Protein AF-A0A2D7A2K4-F1 (afdb_monomer_lite)

Radius of gyration: 15.81 Å; chains: 1; bounding box: 40×22×44 Å

Foldseek 3Di:
DDDDDDDDPPPDPPLDDPHDGFDPDPVRNVVSCCCCPPVPVVVVVVPDDCPPHKDKDWDPWQDDPDPVDDGQDIDMDIDPDDPVLVVPDDGPVCVVVSVVVVVVVVD

Structure (mmCIF, N/CA/C/O backbone):
data_AF-A0A2D7A2K4-F1
#
_entry.id   AF-A0A2D7A2K4-F1
#
loop_
_atom_site.group_PDB
_atom_site.id
_atom_site.type_symbol
_atom_site.label_atom_id
_atom_site.label_alt_id
_atom_site.label_comp_id
_atom_site.label_asym_id
_atom_site.label_entity_id
_atom_site.label_seq_id
_atom_site.pdbx_PDB_ins_code
_atom_site.Cartn_x
_atom_site.Cartn_y
_atom_site.Cartn_z
_atom_site.occupancy
_atom_site.B_iso_or_equiv
_atom_site.auth_seq_id
_atom_site.auth_comp_id
_atom_site.auth_asym_id
_atom_site.auth_atom_id
_atom_site.pdbx_PDB_model_num
ATOM 1 N N . GLN A 1 1 ? -13.346 -12.360 16.938 1.00 61.47 1 GLN A N 1
ATOM 2 C CA . GLN A 1 1 ? -12.870 -11.271 16.064 1.00 61.47 1 GLN A CA 1
ATOM 3 C C . GLN A 1 1 ? -11.855 -11.884 15.129 1.00 61.47 1 GLN A C 1
ATOM 5 O O . GLN A 1 1 ? -10.886 -12.453 15.618 1.00 61.47 1 GLN A O 1
ATOM 10 N N . ASP A 1 2 ? -12.104 -11.824 13.827 1.00 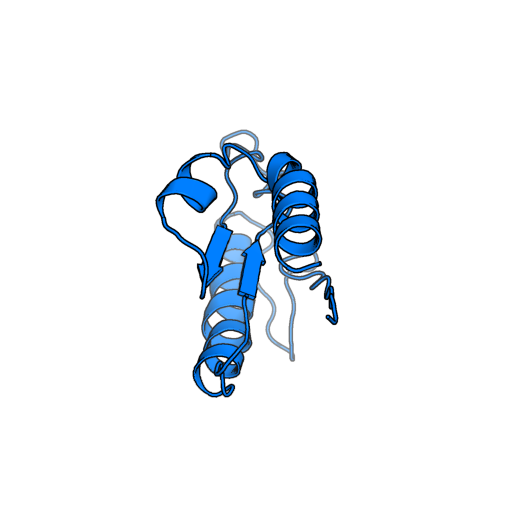83.44 2 ASP A N 1
ATOM 11 C CA . ASP A 1 2 ? -11.265 -12.524 12.858 1.00 83.44 2 ASP A CA 1
ATOM 12 C C . ASP A 1 2 ? -10.199 -11.573 12.310 1.00 83.44 2 ASP A C 1
ATOM 14 O O . ASP A 1 2 ? -10.492 -10.439 11.930 1.00 83.44 2 ASP A O 1
ATOM 18 N N . PHE A 1 3 ? -8.948 -12.031 12.297 1.00 90.25 3 PHE A N 1
ATOM 19 C CA . PHE A 1 3 ? -7.841 -11.361 11.623 1.00 90.25 3 PHE A CA 1
ATOM 20 C C . PHE A 1 3 ? -7.472 -12.176 10.389 1.00 90.25 3 PHE A C 1
ATOM 22 O O . PHE A 1 3 ? -7.132 -13.354 10.499 1.00 90.25 3 PHE A O 1
ATOM 29 N N . ILE A 1 4 ? -7.533 -11.545 9.219 1.00 91.50 4 ILE A N 1
ATOM 30 C CA . ILE A 1 4 ? -7.221 -12.180 7.941 1.00 91.50 4 ILE A CA 1
ATOM 31 C C . ILE A 1 4 ? -6.060 -11.423 7.301 1.00 91.50 4 ILE A C 1
ATOM 33 O O . ILE A 1 4 ? -6.082 -10.195 7.214 1.00 91.50 4 ILE A O 1
ATOM 37 N N . TYR A 1 5 ? -5.057 -12.166 6.836 1.00 92.62 5 TYR A N 1
ATOM 38 C CA . TYR A 1 5 ? -3.884 -11.627 6.162 1.00 92.62 5 TYR A CA 1
ATOM 39 C C . TYR A 1 5 ? -3.728 -12.256 4.779 1.00 92.62 5 TYR A C 1
ATOM 41 O O . TYR A 1 5 ? -3.707 -13.478 4.645 1.00 92.62 5 TYR A O 1
ATOM 49 N N . TYR A 1 6 ? -3.568 -11.405 3.769 1.00 90.94 6 TYR A N 1
ATOM 50 C CA . TYR A 1 6 ? -3.213 -11.800 2.412 1.00 90.94 6 TYR A CA 1
ATOM 51 C C . TYR A 1 6 ? -1.900 -11.123 2.026 1.00 90.94 6 TYR A C 1
ATOM 53 O O . TYR A 1 6 ? -1.749 -9.914 2.202 1.00 90.94 6 TYR A O 1
ATOM 61 N N . HIS A 1 7 ? -0.968 -11.898 1.474 1.00 90.81 7 HIS A N 1
ATOM 62 C CA . HIS A 1 7 ? 0.263 -11.380 0.891 1.00 90.81 7 HIS A CA 1
ATOM 63 C C . HIS A 1 7 ? 0.167 -11.461 -0.631 1.00 90.81 7 HIS A C 1
ATOM 65 O O . HIS A 1 7 ? 0.208 -12.548 -1.208 1.00 90.81 7 HIS A O 1
ATOM 71 N N . PHE A 1 8 ? 0.032 -10.309 -1.282 1.00 87.38 8 PHE A N 1
ATOM 72 C CA . PHE A 1 8 ? 0.111 -10.230 -2.733 1.00 87.38 8 PHE A CA 1
ATOM 73 C C . PHE A 1 8 ? 1.577 -10.113 -3.122 1.00 87.38 8 PHE A C 1
ATOM 75 O O . PHE A 1 8 ? 2.219 -9.115 -2.815 1.00 87.38 8 PHE A O 1
ATOM 82 N N . PHE A 1 9 ? 2.097 -11.105 -3.841 1.00 86.88 9 PHE A N 1
ATOM 83 C CA . PHE A 1 9 ? 3.481 -11.112 -4.325 1.00 86.88 9 PHE A CA 1
ATOM 84 C C . PHE A 1 9 ? 3.726 -10.097 -5.463 1.00 86.88 9 PHE A C 1
ATOM 86 O O . PHE A 1 9 ? 4.639 -10.244 -6.263 1.00 86.88 9 PHE A O 1
ATOM 93 N N . MET A 1 10 ? 2.869 -9.087 -5.610 1.00 87.12 10 MET A N 1
ATOM 94 C CA . MET A 1 10 ? 2.861 -8.158 -6.731 1.00 87.12 10 MET A CA 1
ATOM 95 C C . MET A 1 10 ? 2.844 -6.716 -6.212 1.00 87.12 10 MET A C 1
ATOM 97 O O . MET A 1 10 ? 2.083 -6.422 -5.290 1.00 87.12 10 MET A O 1
ATOM 101 N N . PRO A 1 11 ? 3.612 -5.801 -6.826 1.00 87.19 11 PRO A N 1
ATOM 102 C CA . PRO A 1 11 ? 4.502 -6.033 -7.966 1.00 87.19 11 PRO A CA 1
ATOM 103 C C . PRO A 1 11 ? 5.827 -6.715 -7.569 1.00 87.19 11 PRO A C 1
ATOM 105 O O . PRO A 1 11 ? 6.559 -6.228 -6.712 1.00 87.19 11 PRO A O 1
ATOM 108 N N . HIS A 1 12 ? 6.186 -7.797 -8.263 1.00 87.75 12 HIS A N 1
ATOM 109 C CA . HIS A 1 12 ? 7.495 -8.450 -8.177 1.00 87.75 12 HIS A CA 1
ATOM 110 C C . HIS A 1 12 ? 7.982 -8.841 -9.578 1.00 87.75 12 HIS A C 1
ATOM 112 O O . HIS A 1 12 ? 7.191 -8.947 -10.513 1.00 87.75 12 HIS A O 1
ATOM 118 N N . HIS A 1 13 ? 9.292 -9.028 -9.732 1.00 85.88 13 HIS A N 1
ATOM 119 C CA . HIS A 1 13 ? 9.888 -9.543 -10.965 1.00 85.88 13 HIS A CA 1
ATOM 120 C C . HIS A 1 13 ? 9.447 -11.003 -11.240 1.00 85.88 13 HIS A C 1
ATOM 122 O O . HIS A 1 13 ? 9.375 -11.787 -10.290 1.00 85.88 13 HIS A O 1
ATOM 128 N N . PRO A 1 14 ? 9.250 -11.431 -12.499 1.00 88.38 14 PRO A N 1
ATOM 129 C CA . PRO A 1 14 ? 9.300 -10.648 -13.736 1.00 88.38 14 PRO A CA 1
ATOM 130 C C . PRO A 1 14 ? 8.011 -9.834 -13.859 1.00 88.38 14 PRO A C 1
ATOM 132 O O . PRO A 1 14 ? 6.950 -10.376 -13.586 1.00 88.38 14 PRO A O 1
ATOM 135 N N . TYR A 1 15 ? 8.089 -8.536 -14.180 1.00 91.81 15 TYR A N 1
ATOM 136 C CA . TYR A 1 15 ? 6.931 -7.627 -14.211 1.00 91.81 15 TYR A CA 1
ATOM 137 C C . TYR A 1 15 ? 5.912 -8.027 -15.279 1.00 91.81 15 TYR A C 1
ATOM 139 O O . TYR A 1 15 ? 5.868 -7.451 -16.361 1.00 91.81 15 TYR A O 1
ATOM 147 N N . GLU A 1 16 ? 5.125 -9.050 -14.967 1.00 92.31 16 GLU A N 1
ATOM 148 C CA . GLU A 1 16 ? 4.235 -9.749 -15.874 1.00 92.31 16 GLU A CA 1
ATOM 149 C C . GLU A 1 16 ? 2.974 -10.179 -15.135 1.00 92.31 16 GLU A C 1
ATOM 151 O O . GLU A 1 16 ? 3.031 -10.801 -14.072 1.00 92.31 16 GLU A O 1
ATOM 156 N N . PHE A 1 17 ? 1.815 -9.874 -15.711 1.00 90.31 17 PHE A N 1
ATOM 157 C CA . PHE A 1 17 ? 0.538 -10.326 -15.176 1.00 90.31 17 PHE A CA 1
ATOM 158 C C . PHE A 1 17 ? -0.529 -10.415 -16.256 1.00 90.31 17 PHE A C 1
ATOM 160 O O . PHE A 1 17 ? -0.689 -9.500 -17.063 1.00 90.31 17 PHE A O 1
ATOM 167 N N . MET A 1 18 ? -1.287 -11.516 -16.249 1.00 89.06 18 MET A N 1
ATOM 168 C CA . MET A 1 18 ? -2.403 -11.757 -17.176 1.00 89.06 18 MET A CA 1
ATOM 169 C C . MET A 1 18 ? -2.042 -11.511 -18.655 1.00 89.06 18 MET A C 1
ATOM 171 O O . MET A 1 18 ? -2.832 -10.951 -19.409 1.00 89.06 18 MET A O 1
ATOM 175 N N . GLY A 1 19 ? -0.836 -11.911 -19.071 1.00 90.00 19 GLY A N 1
ATOM 176 C CA . GLY A 1 19 ? -0.356 -11.748 -20.449 1.00 90.00 19 GLY A CA 1
ATOM 177 C C . GLY A 1 19 ? 0.183 -10.354 -20.799 1.00 90.00 19 GLY A C 1
ATOM 178 O O . GLY A 1 19 ? 0.606 -10.151 -21.933 1.00 90.00 19 GLY A O 1
ATOM 179 N N . ASN A 1 20 ? 0.205 -9.410 -19.854 1.00 90.94 20 ASN A N 1
ATOM 180 C CA . ASN A 1 20 ? 0.881 -8.121 -20.011 1.00 90.94 20 ASN A CA 1
ATOM 181 C C . ASN A 1 20 ? 2.283 -8.197 -19.405 1.00 90.94 20 ASN A C 1
ATOM 183 O O . ASN A 1 20 ? 2.403 -8.547 -18.232 1.00 90.94 20 ASN A O 1
ATOM 187 N N . SER A 1 21 ? 3.307 -7.809 -20.167 1.00 95.00 21 SER A N 1
ATOM 188 C CA . SER A 1 21 ? 4.692 -7.686 -19.694 1.00 95.00 21 SER A CA 1
ATOM 189 C C . SER A 1 21 ? 5.135 -6.223 -19.693 1.00 95.00 21 SER A C 1
ATOM 191 O O . SER A 1 21 ? 4.785 -5.445 -20.583 1.00 95.00 21 SER A O 1
ATOM 193 N N . PHE A 1 22 ? 5.933 -5.850 -18.697 1.00 95.06 22 PHE A N 1
ATOM 194 C CA . PHE A 1 22 ? 6.447 -4.497 -18.494 1.00 95.06 22 PHE A CA 1
ATOM 195 C C . PHE A 1 22 ? 7.983 -4.498 -18.503 1.00 95.06 22 PHE A C 1
ATOM 197 O O . PHE A 1 22 ? 8.621 -5.515 -18.235 1.00 95.06 22 PHE A O 1
ATOM 204 N N . SER A 1 23 ? 8.597 -3.351 -18.812 1.00 93.69 23 SER A N 1
ATOM 205 C CA . SER A 1 23 ? 10.060 -3.219 -18.865 1.00 93.69 23 SER A CA 1
ATOM 206 C C . SER A 1 23 ? 10.710 -3.465 -17.501 1.00 93.69 23 SER A C 1
ATOM 208 O O . SER A 1 23 ? 10.206 -3.025 -16.472 1.00 93.69 23 SER A O 1
ATOM 210 N N . PHE A 1 24 ? 11.875 -4.114 -17.474 1.00 90.25 24 PHE A N 1
ATOM 211 C CA . PHE A 1 24 ? 12.643 -4.346 -16.241 1.00 90.25 24 PHE A CA 1
ATOM 212 C C . PHE A 1 24 ? 13.492 -3.126 -15.860 1.00 90.25 24 PHE A C 1
ATOM 214 O O . PHE A 1 24 ? 14.705 -3.198 -15.685 1.00 90.25 24 PHE A O 1
ATOM 221 N N . ASP A 1 25 ? 12.826 -1.981 -15.762 1.00 90.44 25 ASP A N 1
ATOM 222 C CA . ASP A 1 25 ? 13.374 -0.716 -15.294 1.00 90.44 25 ASP A CA 1
ATOM 223 C C . ASP A 1 25 ? 12.392 -0.035 -14.326 1.00 90.44 25 ASP A C 1
ATOM 225 O O . ASP A 1 25 ? 11.290 -0.523 -14.067 1.00 90.44 25 ASP A O 1
ATOM 229 N N . LEU A 1 26 ? 12.787 1.111 -13.763 1.00 90.06 26 LEU A N 1
ATOM 230 C CA . LEU A 1 26 ? 11.950 1.847 -12.808 1.00 90.06 26 LEU A CA 1
ATOM 231 C C . LEU A 1 26 ? 10.594 2.261 -13.409 1.00 90.06 26 LEU A C 1
ATOM 233 O O . LEU A 1 26 ? 9.589 2.288 -12.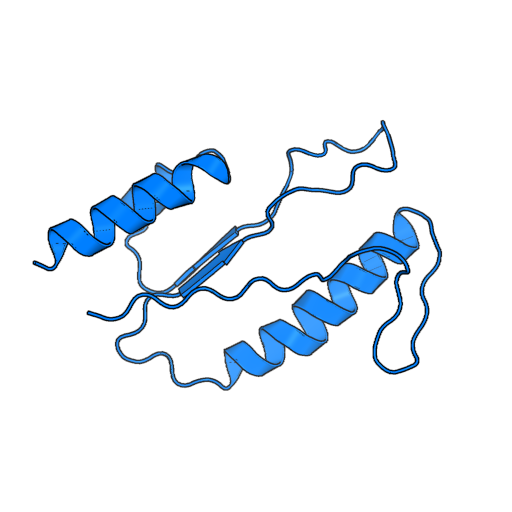702 1.00 90.06 26 LEU A O 1
ATOM 237 N N . ASN A 1 27 ? 10.559 2.585 -14.703 1.00 93.06 27 ASN A N 1
ATOM 238 C CA . ASN A 1 27 ? 9.336 3.005 -15.378 1.00 93.06 27 ASN A CA 1
ATOM 239 C C . ASN A 1 27 ? 8.374 1.826 -15.565 1.00 93.06 27 ASN A C 1
ATOM 241 O O . ASN A 1 27 ? 7.175 1.964 -15.339 1.00 93.06 27 ASN A O 1
ATOM 245 N N . GLY A 1 28 ? 8.892 0.658 -15.938 1.00 93.75 28 GLY A N 1
ATOM 246 C CA . GLY A 1 28 ? 8.105 -0.560 -16.047 1.00 93.75 28 GLY A CA 1
ATOM 247 C C . GLY A 1 28 ? 7.644 -1.071 -14.689 1.00 93.75 28 GLY A C 1
ATOM 248 O O . GLY A 1 28 ? 6.476 -1.425 -14.573 1.00 93.75 28 GLY A O 1
ATOM 249 N N . TYR A 1 29 ? 8.473 -0.985 -13.641 1.00 92.06 29 TYR A N 1
ATOM 250 C CA . TYR A 1 29 ? 8.031 -1.222 -12.261 1.00 92.06 29 TYR A CA 1
ATOM 251 C C . TYR A 1 29 ? 6.862 -0.305 -11.883 1.00 92.06 29 TYR A C 1
ATOM 253 O O . TYR A 1 29 ? 5.856 -0.777 -11.360 1.00 92.06 29 TYR A O 1
ATOM 261 N N . PHE A 1 30 ? 6.971 0.996 -12.168 1.00 92.06 30 PHE A N 1
ATOM 262 C CA . PHE A 1 30 ? 5.920 1.962 -11.850 1.00 92.06 30 PHE A CA 1
ATOM 263 C C . PHE A 1 30 ? 4.617 1.658 -12.600 1.00 92.06 30 PHE A C 1
ATOM 265 O O . PHE A 1 30 ? 3.562 1.573 -11.975 1.00 92.06 30 PHE A O 1
ATOM 272 N N . LYS A 1 31 ? 4.686 1.411 -13.913 1.00 95.00 31 LYS A N 1
ATOM 273 C CA . LYS A 1 31 ? 3.521 1.016 -14.721 1.00 95.00 31 LYS A CA 1
ATOM 274 C C . LYS A 1 31 ? 2.904 -0.293 -14.236 1.00 95.00 31 LYS A C 1
ATOM 276 O O . LYS A 1 31 ? 1.685 -0.408 -14.164 1.00 95.00 31 LYS A O 1
ATOM 281 N N . TYR A 1 32 ? 3.740 -1.262 -13.876 1.00 94.50 32 TYR A N 1
ATOM 282 C CA . TYR A 1 3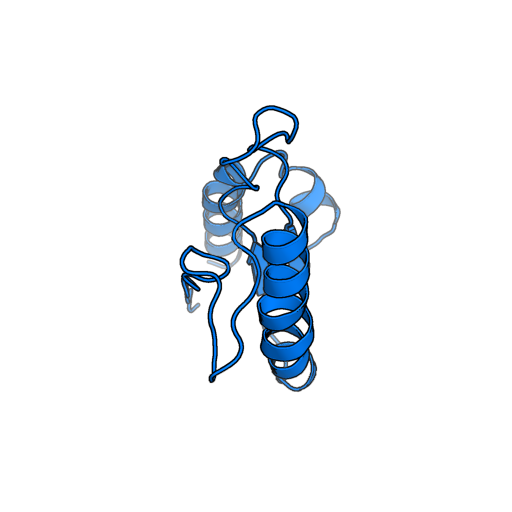2 ? 3.282 -2.544 -13.368 1.00 94.50 32 TYR A CA 1
ATOM 283 C C . TYR A 1 32 ? 2.587 -2.400 -12.012 1.00 94.50 32 TYR A C 1
ATOM 285 O O . TYR A 1 32 ? 1.493 -2.926 -11.838 1.00 94.50 32 TYR A O 1
ATOM 293 N N . TYR A 1 33 ? 3.166 -1.627 -11.085 1.00 91.69 33 TYR A N 1
ATOM 294 C CA . TYR A 1 33 ? 2.536 -1.267 -9.813 1.00 91.69 33 TYR A CA 1
ATOM 295 C C . TYR A 1 33 ? 1.171 -0.606 -10.032 1.00 91.69 33 TYR A C 1
ATOM 297 O O . TYR A 1 33 ? 0.193 -1.016 -9.413 1.00 91.69 33 TYR A O 1
ATOM 305 N N . GLN A 1 34 ? 1.080 0.376 -10.938 1.00 91.31 34 GLN A N 1
ATOM 306 C CA . GLN A 1 34 ? -0.192 1.028 -11.260 1.00 91.31 34 GLN A CA 1
ATOM 307 C C . GLN A 1 34 ? -1.232 0.012 -11.746 1.00 91.31 34 GLN A C 1
ATOM 309 O O . GLN A 1 34 ? -2.330 -0.037 -11.197 1.00 91.31 34 GLN A O 1
ATOM 314 N N . TYR A 1 35 ? -0.858 -0.857 -12.683 1.00 92.88 35 TYR A N 1
ATOM 315 C CA . TYR A 1 35 ? -1.755 -1.872 -13.224 1.00 92.88 35 TYR A CA 1
ATOM 316 C C . TYR A 1 35 ? -2.271 -2.843 -12.148 1.00 92.88 35 TYR A C 1
ATOM 318 O O . TYR A 1 35 ? -3.474 -3.035 -11.981 1.00 92.88 35 TYR A O 1
ATOM 326 N N . VAL A 1 36 ? -1.374 -3.446 -11.364 1.00 91.06 36 VAL A N 1
ATOM 327 C CA . VAL A 1 36 ? -1.764 -4.506 -10.416 1.00 91.06 36 VAL A CA 1
ATOM 328 C C . VAL A 1 36 ? -2.407 -3.949 -9.151 1.00 91.06 36 VAL A C 1
ATOM 330 O O . VAL A 1 36 ? -3.369 -4.522 -8.638 1.00 91.06 36 VAL A O 1
ATOM 333 N N . SER A 1 37 ? -1.902 -2.827 -8.635 1.00 87.75 37 SER A N 1
ATOM 334 C CA . SER A 1 37 ? -2.385 -2.248 -7.384 1.00 87.75 37 SER A CA 1
ATOM 335 C C . SER A 1 37 ? -3.588 -1.337 -7.600 1.00 87.75 37 SER A C 1
ATOM 337 O O . SER A 1 37 ? -4.546 -1.427 -6.837 1.00 87.75 37 SER A O 1
ATOM 339 N N . LEU A 1 38 ? -3.574 -0.468 -8.613 1.00 83.69 38 LEU A N 1
ATOM 340 C CA . LEU A 1 38 ? -4.647 0.510 -8.805 1.00 83.69 38 LEU A CA 1
ATOM 341 C C . LEU A 1 38 ? -5.767 -0.049 -9.684 1.00 83.69 38 LEU A C 1
ATOM 343 O O . LEU A 1 38 ? -6.921 -0.029 -9.263 1.00 83.69 38 LEU A O 1
ATOM 347 N N . ASP A 1 39 ? -5.437 -0.588 -10.857 1.00 85.94 39 ASP A N 1
ATOM 348 C CA . ASP A 1 39 ? -6.467 -0.978 -11.831 1.00 85.94 39 ASP A CA 1
ATOM 349 C C . ASP A 1 39 ? -7.126 -2.314 -11.478 1.00 85.94 39 ASP A C 1
ATOM 351 O O . ASP A 1 39 ? -8.300 -2.531 -11.761 1.00 85.94 39 ASP A O 1
ATOM 355 N N . ILE A 1 40 ? -6.384 -3.224 -10.842 1.00 86.44 40 ILE A N 1
ATOM 356 C CA . ILE A 1 40 ? -6.903 -4.544 -10.474 1.00 86.44 40 ILE A CA 1
ATOM 357 C C . ILE A 1 40 ? -7.322 -4.570 -9.005 1.00 86.44 40 ILE A C 1
ATOM 359 O O . ILE A 1 40 ? -8.501 -4.763 -8.704 1.00 86.44 40 ILE A O 1
ATOM 363 N N . LEU A 1 41 ? -6.383 -4.388 -8.070 1.00 85.94 41 LEU A N 1
ATOM 364 C CA . LEU A 1 41 ? -6.668 -4.573 -6.645 1.00 85.94 41 LEU A CA 1
ATOM 365 C C . LEU A 1 41 ? -7.651 -3.527 -6.103 1.00 85.94 41 LEU A C 1
ATOM 367 O O . LEU A 1 41 ? -8.664 -3.903 -5.507 1.00 85.94 41 LEU A O 1
ATOM 371 N N . LEU A 1 42 ? -7.388 -2.228 -6.298 1.00 83.50 42 LEU A N 1
ATOM 372 C CA . LEU A 1 42 ? -8.273 -1.192 -5.758 1.00 83.50 42 LEU A CA 1
ATOM 373 C C . LEU A 1 42 ? -9.673 -1.253 -6.369 1.00 83.50 42 LEU A C 1
ATOM 375 O O . LEU A 1 42 ? -10.638 -1.055 -5.634 1.00 83.50 42 LEU A O 1
ATOM 379 N N . ASP A 1 43 ? -9.819 -1.573 -7.653 1.00 84.56 43 ASP A N 1
ATOM 380 C CA . ASP A 1 43 ? -11.143 -1.736 -8.263 1.00 84.56 43 ASP A CA 1
ATOM 381 C C . ASP A 1 43 ? -11.946 -2.875 -7.625 1.00 84.56 43 ASP A C 1
ATOM 383 O O . ASP A 1 43 ? -13.132 -2.704 -7.335 1.00 84.56 43 ASP A O 1
ATOM 387 N N . LYS A 1 44 ? -11.304 -3.999 -7.279 1.00 83.44 44 LYS A N 1
ATOM 388 C CA . LYS A 1 44 ? -11.972 -5.064 -6.511 1.00 83.44 44 LYS A CA 1
ATOM 389 C C . LYS A 1 44 ? -12.349 -4.609 -5.100 1.00 83.44 44 LYS A C 1
ATOM 391 O O . LYS A 1 44 ? -13.445 -4.916 -4.634 1.00 83.44 44 LYS A O 1
ATOM 396 N N . ILE A 1 45 ? -11.484 -3.843 -4.434 1.00 83.88 45 ILE A N 1
ATOM 397 C CA . ILE A 1 45 ? -11.739 -3.332 -3.077 1.00 83.88 45 ILE A CA 1
ATOM 398 C C . ILE A 1 45 ? -12.866 -2.288 -3.069 1.00 83.88 45 ILE A C 1
ATOM 400 O O . ILE A 1 45 ? -13.674 -2.261 -2.137 1.00 83.88 45 ILE A O 1
ATOM 404 N N . LYS A 1 46 ? -12.977 -1.438 -4.099 1.00 82.06 46 LYS A N 1
ATOM 405 C CA . LYS A 1 46 ? -14.053 -0.438 -4.215 1.00 82.06 46 LYS A CA 1
ATOM 406 C C . LYS A 1 46 ? -15.432 -1.092 -4.145 1.00 82.06 46 LYS A C 1
ATOM 408 O O . LYS A 1 46 ? -16.262 -0.623 -3.371 1.00 82.06 46 LYS A O 1
ATOM 413 N N . CYS A 1 47 ? -15.636 -2.199 -4.854 1.00 81.25 47 CYS A N 1
ATOM 414 C CA . CYS A 1 47 ? -16.919 -2.906 -4.916 1.00 81.25 47 CYS A CA 1
ATOM 415 C C . CYS A 1 47 ? -17.229 -3.781 -3.690 1.00 81.25 47 CYS A C 1
ATOM 417 O O . CYS A 1 47 ? -18.352 -4.257 -3.551 1.00 81.25 47 CYS A O 1
ATOM 419 N N . PHE A 1 48 ? -16.256 -4.016 -2.811 1.00 81.19 48 PHE A N 1
ATOM 420 C CA . PHE A 1 48 ? -16.439 -4.876 -1.646 1.00 81.19 48 PHE A CA 1
ATOM 421 C C . PHE A 1 48 ? -17.274 -4.177 -0.552 1.00 81.19 48 PHE A C 1
ATOM 423 O O . PHE A 1 48 ? -17.005 -3.002 -0.277 1.00 81.19 48 PHE A O 1
ATOM 430 N N . PRO A 1 49 ? -18.256 -4.839 0.093 1.00 84.88 49 PRO A N 1
ATOM 431 C CA . PRO A 1 49 ? -18.957 -4.280 1.250 1.00 84.88 49 PRO A CA 1
ATOM 432 C C . PRO A 1 49 ? -17.992 -4.158 2.435 1.00 84.88 49 PRO A C 1
ATOM 434 O O . PRO A 1 49 ? -17.316 -5.114 2.803 1.00 84.88 49 PRO A O 1
ATOM 437 N N . LYS A 1 50 ? -17.891 -2.956 3.011 1.00 85.81 50 LYS A N 1
ATOM 438 C CA . LYS A 1 50 ? -16.887 -2.620 4.045 1.00 85.81 50 LYS A CA 1
ATOM 439 C C . LYS A 1 50 ? -17.490 -2.460 5.439 1.00 85.81 50 LYS A C 1
ATOM 441 O O . LYS A 1 50 ? -16.790 -2.084 6.376 1.00 85.81 50 LYS A O 1
ATOM 446 N N . GLU A 1 51 ? -18.789 -2.705 5.565 1.00 86.00 51 GLU A N 1
ATOM 447 C CA . GLU A 1 51 ? -19.525 -2.583 6.819 1.00 86.00 51 GLU A CA 1
ATOM 448 C C . GLU A 1 51 ? -18.887 -3.480 7.882 1.00 86.00 51 GLU A C 1
ATOM 450 O O . GLU A 1 51 ? -18.663 -4.668 7.659 1.00 86.00 51 GLU A O 1
ATOM 455 N N . ASN A 1 52 ? -18.572 -2.894 9.038 1.00 86.69 52 ASN A N 1
ATOM 456 C CA . ASN A 1 52 ? -17.931 -3.567 10.173 1.00 86.69 52 ASN A CA 1
ATOM 457 C C . ASN A 1 52 ? -16.521 -4.128 9.904 1.00 86.69 52 ASN A C 1
ATOM 459 O O . ASN A 1 52 ? -16.027 -4.939 10.688 1.00 86.69 52 ASN A O 1
ATOM 463 N N . LEU A 1 53 ? -15.844 -3.680 8.841 1.00 90.25 53 LEU A N 1
ATOM 464 C CA . LEU A 1 53 ? -14.471 -4.075 8.538 1.00 90.25 53 LEU A CA 1
ATOM 465 C C . LEU A 1 53 ? -13.482 -2.942 8.789 1.00 90.25 53 LEU A C 1
ATOM 467 O O . LEU A 1 53 ? -13.724 -1.781 8.460 1.00 90.25 53 LEU A O 1
ATOM 471 N N . LYS A 1 54 ? -12.312 -3.320 9.303 1.00 92.12 54 LYS A N 1
ATOM 472 C CA . LYS A 1 54 ? -11.121 -2.475 9.312 1.00 92.12 54 LYS A CA 1
ATOM 473 C C . LYS A 1 54 ? -10.122 -3.043 8.313 1.00 92.12 54 LYS A C 1
ATOM 475 O O . LYS A 1 54 ? -9.811 -4.230 8.369 1.00 92.12 54 LYS A O 1
ATOM 480 N N . ILE A 1 55 ? -9.643 -2.216 7.386 1.00 92.56 55 ILE A N 1
ATOM 481 C CA . ILE A 1 55 ? -8.806 -2.665 6.264 1.00 92.56 55 ILE A CA 1
ATOM 482 C C . ILE A 1 55 ? -7.487 -1.901 6.287 1.00 92.56 55 ILE A C 1
ATOM 484 O O . ILE A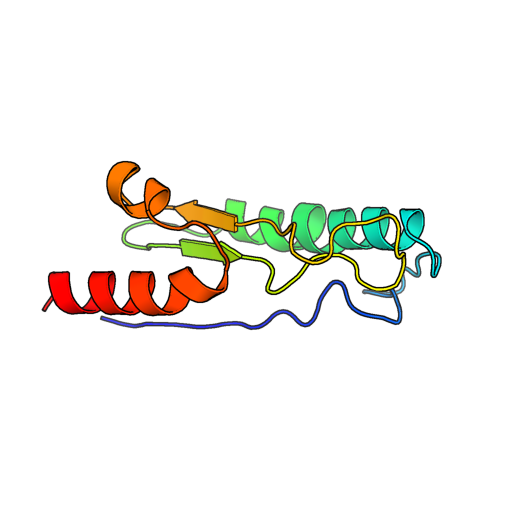 1 55 ? -7.476 -0.674 6.375 1.00 92.56 55 ILE A O 1
ATOM 488 N N . ILE A 1 56 ? -6.381 -2.634 6.182 1.00 94.06 56 ILE A N 1
ATOM 489 C CA . ILE A 1 56 ? -5.039 -2.083 5.988 1.00 94.06 56 ILE A CA 1
ATOM 490 C C . ILE A 1 56 ? -4.525 -2.606 4.650 1.00 94.06 56 ILE A C 1
ATOM 492 O O . ILE A 1 56 ? -4.487 -3.815 4.434 1.00 94.06 56 ILE A O 1
ATOM 496 N N . ILE A 1 57 ? -4.117 -1.701 3.765 1.00 92.31 57 ILE A N 1
ATOM 497 C CA . ILE A 1 57 ? -3.395 -2.027 2.531 1.00 92.31 57 ILE A CA 1
ATOM 498 C C . ILE A 1 57 ? -2.009 -1.427 2.684 1.00 92.31 57 ILE A C 1
ATOM 500 O O . ILE A 1 57 ? -1.894 -0.225 2.896 1.00 92.31 57 ILE A O 1
ATOM 504 N N . THR A 1 58 ? -0.957 -2.233 2.603 1.00 93.19 58 THR A N 1
ATOM 505 C CA . THR A 1 58 ? 0.414 -1.762 2.821 1.00 93.19 58 THR A CA 1
ATOM 506 C C . THR A 1 58 ? 1.386 -2.490 1.903 1.00 93.19 58 THR A C 1
ATOM 508 O O . THR A 1 58 ? 1.220 -3.683 1.657 1.00 93.19 58 THR A O 1
ATOM 511 N N . GLY A 1 59 ? 2.377 -1.767 1.381 1.00 91.38 59 GLY A N 1
ATOM 512 C CA . GLY A 1 59 ? 3.544 -2.378 0.751 1.00 91.38 59 GLY A CA 1
ATOM 513 C C . GLY A 1 59 ? 4.606 -2.686 1.804 1.00 91.38 59 GLY A C 1
ATOM 514 O O . GLY A 1 59 ? 4.878 -1.860 2.676 1.00 91.38 59 GLY A O 1
ATOM 515 N N . ASP A 1 60 ? 5.246 -3.842 1.706 1.00 89.50 60 ASP A N 1
ATOM 516 C CA . ASP A 1 60 ? 6.314 -4.276 2.608 1.00 89.50 60 ASP A CA 1
ATOM 517 C C . ASP A 1 60 ? 7.642 -3.536 2.364 1.00 89.50 60 ASP A C 1
ATOM 519 O O . ASP A 1 60 ? 8.402 -3.294 3.306 1.00 89.50 60 ASP A O 1
ATOM 523 N N . HIS A 1 61 ? 7.912 -3.126 1.120 1.00 90.88 61 HIS A N 1
ATOM 524 C CA . HIS A 1 61 ? 9.034 -2.263 0.756 1.00 90.88 61 HIS A CA 1
ATOM 525 C C . HIS A 1 61 ? 8.825 -1.518 -0.578 1.00 90.88 61 HIS A C 1
ATOM 527 O O . HIS A 1 61 ? 7.981 -1.872 -1.396 1.00 90.88 61 HIS A O 1
ATOM 533 N N . GLY A 1 62 ? 9.648 -0.492 -0.820 1.00 88.69 62 GLY A N 1
ATOM 534 C CA . GLY A 1 62 ? 9.748 0.205 -2.106 1.00 88.69 62 GLY A CA 1
ATOM 535 C C . GLY A 1 62 ? 10.680 -0.489 -3.109 1.00 88.69 62 GLY A C 1
ATOM 536 O O . GLY A 1 62 ? 11.230 -1.564 -2.855 1.00 88.69 62 GLY A O 1
ATOM 537 N N . TYR A 1 63 ? 10.899 0.139 -4.265 1.00 89.12 63 TYR A N 1
ATOM 538 C CA . TYR A 1 63 ? 11.749 -0.401 -5.331 1.00 89.12 63 TYR A CA 1
ATOM 539 C C . TYR A 1 63 ? 13.237 -0.422 -4.943 1.00 89.12 63 TYR A C 1
ATOM 541 O O . TYR A 1 63 ? 13.820 0.613 -4.630 1.00 89.12 63 TYR A O 1
ATOM 549 N N . ARG A 1 64 ? 13.863 -1.607 -4.988 1.00 89.19 64 ARG A N 1
ATOM 550 C CA . ARG A 1 64 ? 15.256 -1.832 -4.541 1.00 89.19 64 ARG A CA 1
ATOM 551 C C . ARG A 1 64 ? 16.289 -1.911 -5.661 1.00 89.19 64 ARG A C 1
ATOM 553 O O . ARG A 1 64 ? 17.479 -1.818 -5.387 1.00 89.19 64 ARG A O 1
ATOM 560 N N . GLN A 1 65 ? 15.863 -2.093 -6.908 1.00 87.62 65 GLN A N 1
ATOM 561 C CA . GLN A 1 65 ? 16.792 -2.328 -8.021 1.00 87.62 65 GLN A CA 1
ATOM 562 C C . GLN A 1 65 ? 17.421 -1.037 -8.575 1.00 87.62 65 GLN A C 1
ATOM 564 O O . GLN A 1 65 ? 18.281 -1.105 -9.448 1.00 87.62 65 GLN A O 1
ATOM 569 N N . ASN A 1 66 ? 17.030 0.143 -8.076 1.00 87.94 66 ASN A N 1
ATOM 570 C CA . ASN A 1 66 ? 17.655 1.414 -8.438 1.00 87.94 66 ASN A CA 1
ATOM 571 C C . ASN A 1 66 ? 18.156 2.147 -7.184 1.00 87.94 66 ASN A C 1
ATOM 573 O O . ASN A 1 66 ? 17.334 2.554 -6.364 1.00 87.94 66 ASN A O 1
ATOM 577 N N . PRO A 1 67 ? 19.473 2.392 -7.055 1.00 88.88 67 PRO A N 1
ATOM 578 C CA . PRO A 1 67 ? 20.058 3.036 -5.877 1.00 88.88 67 PRO A CA 1
ATOM 579 C C . PRO A 1 67 ? 19.639 4.503 -5.698 1.00 88.88 67 PRO A C 1
ATOM 581 O O . PRO A 1 67 ? 19.845 5.071 -4.631 1.00 88.88 67 PRO A O 1
ATOM 584 N N . LYS A 1 68 ? 19.054 5.135 -6.725 1.00 90.50 68 LYS A N 1
ATOM 585 C CA . LYS A 1 68 ? 18.508 6.500 -6.641 1.00 90.50 68 LYS A CA 1
ATOM 586 C C . LYS A 1 68 ? 17.118 6.550 -5.996 1.00 90.50 68 LYS A C 1
ATOM 588 O O . LYS A 1 68 ? 16.607 7.640 -5.761 1.00 90.50 68 LYS A O 1
ATOM 593 N N . VAL A 1 69 ? 16.491 5.400 -5.748 1.00 90.38 69 VAL A N 1
ATOM 594 C CA . VAL A 1 69 ? 15.173 5.296 -5.112 1.00 90.38 69 VAL A CA 1
ATOM 595 C C . VAL A 1 69 ? 15.357 4.861 -3.666 1.00 90.38 69 VAL A C 1
ATOM 597 O O . VAL A 1 69 ? 16.122 3.944 -3.387 1.00 90.38 69 VAL A O 1
ATOM 600 N N . ASN A 1 70 ? 14.648 5.506 -2.739 1.00 91.31 70 ASN A N 1
ATOM 601 C CA . ASN A 1 70 ? 14.646 5.081 -1.344 1.00 91.31 70 ASN A CA 1
ATOM 602 C C . ASN A 1 70 ? 13.776 3.816 -1.186 1.00 91.31 70 ASN A C 1
ATOM 604 O O . ASN A 1 70 ? 12.551 3.921 -1.289 1.00 91.31 70 ASN A O 1
ATOM 608 N N . PRO A 1 71 ? 14.353 2.639 -0.881 1.00 90.19 71 PRO A N 1
ATOM 609 C CA . PRO A 1 71 ? 13.592 1.396 -0.766 1.00 90.19 71 PRO A CA 1
ATOM 610 C C . PRO A 1 71 ? 12.725 1.327 0.499 1.00 90.19 71 PRO A C 1
ATOM 612 O O . PRO A 1 71 ? 11.920 0.408 0.638 1.00 90.19 71 PRO A O 1
ATOM 615 N N . TYR A 1 72 ? 12.887 2.273 1.427 1.00 90.75 72 TYR A N 1
ATOM 616 C CA . TYR A 1 72 ? 12.043 2.401 2.614 1.00 90.75 72 TYR A CA 1
ATOM 617 C C . TYR A 1 72 ? 10.779 3.227 2.358 1.00 90.75 72 TYR A C 1
ATOM 619 O O . TYR A 1 72 ? 9.864 3.202 3.179 1.00 90.75 72 TYR A O 1
ATOM 627 N N . ASN A 1 73 ? 10.701 3.928 1.223 1.00 88.94 73 ASN A N 1
ATOM 628 C CA . ASN A 1 73 ? 9.482 4.617 0.825 1.00 88.94 73 ASN A CA 1
ATOM 629 C C . ASN A 1 73 ? 8.503 3.592 0.250 1.00 88.94 73 ASN A C 1
ATOM 631 O O . ASN A 1 73 ? 8.692 3.078 -0.851 1.00 88.94 73 ASN A O 1
ATOM 635 N N . THR A 1 74 ? 7.460 3.306 1.019 1.00 90.19 74 THR A N 1
ATOM 636 C CA . THR A 1 74 ? 6.355 2.417 0.659 1.00 90.19 74 THR A CA 1
ATOM 637 C C . THR A 1 74 ? 5.022 3.125 0.900 1.00 90.19 74 THR A C 1
ATOM 639 O O . THR A 1 74 ? 4.972 4.208 1.485 1.00 90.19 74 THR A O 1
ATOM 642 N N . PHE A 1 75 ? 3.935 2.520 0.438 1.00 89.19 75 PHE A N 1
ATOM 643 C CA . PHE A 1 75 ? 2.577 3.024 0.596 1.00 89.19 75 PHE A CA 1
ATOM 644 C C . PHE A 1 75 ? 1.850 2.288 1.722 1.00 89.19 75 PHE A C 1
ATOM 646 O O . PHE A 1 75 ? 2.060 1.094 1.940 1.00 89.19 75 PHE A O 1
ATOM 653 N N . SER A 1 76 ? 0.963 2.983 2.431 1.00 92.88 76 SER A N 1
ATOM 654 C CA . SER A 1 76 ? -0.023 2.357 3.310 1.00 92.88 76 SER A CA 1
ATOM 655 C C . SER A 1 76 ? -1.320 3.161 3.329 1.00 92.88 76 SER A C 1
ATOM 657 O O . SER A 1 76 ? -1.285 4.388 3.346 1.00 92.88 76 SER A O 1
ATOM 659 N N . ALA A 1 77 ? -2.454 2.467 3.360 1.00 91.94 77 ALA A N 1
ATOM 660 C CA . ALA A 1 77 ? -3.785 3.031 3.529 1.00 91.94 77 ALA A CA 1
ATOM 661 C C . ALA A 1 77 ? -4.559 2.266 4.602 1.00 91.94 77 ALA A C 1
ATOM 663 O O . ALA A 1 77 ? -4.427 1.048 4.741 1.00 91.94 77 ALA A O 1
ATOM 664 N N . PHE A 1 78 ? -5.382 3.006 5.340 1.00 94.31 78 PHE A N 1
ATOM 665 C CA . PHE A 1 78 ? -6.103 2.535 6.515 1.00 94.31 78 PHE A CA 1
ATOM 666 C C . PHE A 1 78 ? -7.573 2.940 6.388 1.00 94.31 78 PHE A C 1
ATOM 668 O O . PHE A 1 78 ? -7.879 4.100 6.124 1.00 94.31 78 PHE A O 1
ATOM 675 N N . TYR A 1 79 ? -8.481 1.986 6.569 1.00 92.75 79 TYR A N 1
ATOM 676 C CA . TYR A 1 79 ? -9.927 2.194 6.532 1.00 92.75 79 TYR A CA 1
ATOM 677 C C . TYR A 1 79 ? -10.560 1.674 7.823 1.00 92.75 79 TYR A C 1
ATOM 679 O O . TYR A 1 79 ? -10.253 0.560 8.250 1.00 92.75 79 TYR A O 1
ATOM 687 N N . GLY A 1 80 ? -11.453 2.465 8.424 1.00 92.56 80 GLY A N 1
ATOM 688 C CA . GLY A 1 80 ? -12.141 2.103 9.671 1.00 92.56 80 GLY A CA 1
ATOM 689 C C . GLY A 1 80 ? -11.288 2.249 10.941 1.00 92.56 80 GLY A C 1
ATOM 690 O O . GLY A 1 80 ? -11.585 1.616 11.955 1.00 92.56 80 GLY A O 1
ATOM 691 N N . PHE A 1 81 ? -10.222 3.054 10.892 1.00 93.81 81 PHE A N 1
ATOM 692 C CA . PHE A 1 81 ? -9.367 3.380 12.039 1.00 93.81 81 PHE A CA 1
ATOM 693 C C . PHE A 1 81 ? -9.422 4.876 12.346 1.00 93.81 81 PHE A C 1
ATOM 695 O O . PHE A 1 81 ? -9.595 5.688 11.438 1.00 93.81 81 PHE A O 1
ATOM 702 N N . GLU A 1 82 ? -9.224 5.235 13.612 1.00 92.94 82 GLU A N 1
ATOM 703 C CA . GLU A 1 82 ? -9.136 6.632 14.032 1.00 92.94 82 GLU A CA 1
ATOM 704 C C . GLU A 1 82 ? -7.807 7.253 13.576 1.00 92.94 82 GLU A C 1
ATOM 706 O O . GLU A 1 82 ? -6.738 6.647 13.720 1.00 92.94 82 GLU A O 1
ATOM 711 N N . ASN A 1 83 ? -7.856 8.489 13.068 1.00 92.50 83 ASN A N 1
ATOM 712 C CA . ASN A 1 83 ? -6.679 9.175 12.516 1.00 92.50 83 ASN A CA 1
ATOM 713 C C . ASN A 1 83 ? -5.525 9.256 13.530 1.00 92.50 83 ASN A C 1
ATOM 715 O O . ASN A 1 83 ? -4.384 8.945 13.203 1.00 92.50 83 ASN A O 1
ATOM 719 N N . ASN A 1 84 ? -5.828 9.567 14.793 1.00 92.81 84 ASN A N 1
ATOM 720 C CA . ASN A 1 84 ? -4.825 9.678 15.857 1.00 92.81 84 ASN A CA 1
ATOM 721 C C . ASN A 1 84 ? -4.104 8.353 16.183 1.00 92.81 84 ASN A C 1
ATOM 723 O O . ASN A 1 84 ? -3.039 8.363 16.807 1.00 92.81 84 ASN A O 1
ATOM 727 N N . GLU A 1 85 ? -4.683 7.206 15.825 1.00 91.25 85 GLU A N 1
ATOM 728 C CA . GLU A 1 85 ? -4.046 5.902 15.971 1.00 91.25 85 GLU A CA 1
ATOM 729 C C . GLU A 1 85 ? -3.151 5.600 14.770 1.00 91.25 85 GLU A C 1
ATOM 731 O O . GLU A 1 85 ? -2.038 5.108 14.958 1.00 91.25 85 GLU A O 1
ATOM 736 N N . VAL A 1 86 ? -3.617 5.936 13.563 1.00 94.75 86 VAL A N 1
ATOM 737 C CA . VAL A 1 86 ? -2.869 5.772 12.309 1.00 94.75 86 VAL A CA 1
ATOM 738 C C . VAL A 1 86 ? -1.634 6.677 12.282 1.00 94.75 86 VAL A C 1
ATOM 740 O O . VAL A 1 86 ? -0.553 6.217 11.923 1.00 94.75 86 VAL A O 1
ATOM 743 N N . ASP A 1 87 ? -1.737 7.916 12.767 1.00 93.38 87 ASP A N 1
ATOM 744 C CA . ASP A 1 87 ? -0.639 8.899 12.789 1.00 93.38 87 ASP A CA 1
ATOM 745 C C . ASP A 1 87 ? 0.587 8.450 13.607 1.00 93.38 87 ASP A C 1
ATOM 747 O O . ASP A 1 87 ? 1.693 8.992 13.463 1.00 93.38 87 ASP A O 1
ATOM 751 N N . LYS A 1 88 ? 0.413 7.455 14.485 1.00 93.00 88 LYS A N 1
ATOM 752 C CA . LYS A 1 88 ? 1.492 6.864 15.291 1.00 93.00 88 LYS A CA 1
ATOM 753 C C . LYS A 1 88 ? 2.357 5.887 14.495 1.00 93.00 88 LYS A C 1
ATOM 755 O O . LYS A 1 88 ? 3.467 5.595 14.932 1.00 93.00 88 LYS A O 1
ATOM 760 N N . ILE A 1 89 ? 1.882 5.402 13.350 1.00 94.50 89 ILE A N 1
ATOM 761 C CA . ILE A 1 89 ? 2.605 4.478 12.473 1.00 94.50 89 ILE A CA 1
ATOM 762 C C . ILE A 1 89 ? 3.622 5.289 11.667 1.00 94.50 89 ILE A C 1
ATOM 764 O O . ILE A 1 89 ? 3.249 6.181 10.907 1.00 94.50 89 ILE A O 1
ATOM 768 N N . LYS A 1 90 ? 4.918 5.008 11.836 1.00 92.00 90 LYS A N 1
ATOM 769 C CA . LYS A 1 90 ? 5.995 5.736 11.137 1.00 92.00 90 LYS A CA 1
ATOM 770 C C . LYS A 1 90 ? 6.657 4.911 10.045 1.00 92.00 90 LYS A C 1
ATOM 772 O O . LYS A 1 90 ? 7.249 5.473 9.128 1.00 92.00 90 LYS A O 1
ATOM 777 N N . LYS A 1 91 ? 6.566 3.589 10.139 1.00 92.88 91 LYS A N 1
ATOM 778 C CA . LYS A 1 91 ? 7.139 2.640 9.184 1.00 92.88 91 LYS A CA 1
ATOM 779 C C . LYS A 1 91 ? 6.298 1.370 9.131 1.00 92.88 91 LYS A C 1
ATOM 781 O O . LYS A 1 91 ? 5.558 1.065 10.065 1.00 92.88 91 LYS A O 1
ATOM 786 N N . VAL A 1 92 ? 6.450 0.595 8.060 1.00 92.00 92 VAL A N 1
ATOM 787 C CA . VAL A 1 92 ? 5.689 -0.649 7.847 1.00 92.00 92 VAL A CA 1
ATOM 788 C C . VAL A 1 92 ? 5.843 -1.647 9.003 1.00 92.00 92 VAL A C 1
ATOM 790 O O . VAL A 1 92 ? 4.897 -2.343 9.35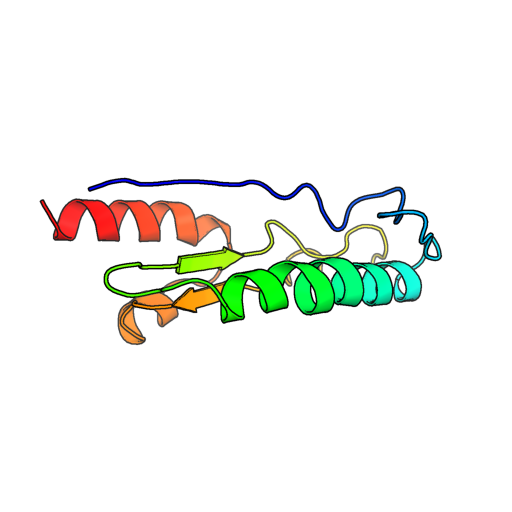8 1.00 92.00 92 VAL A 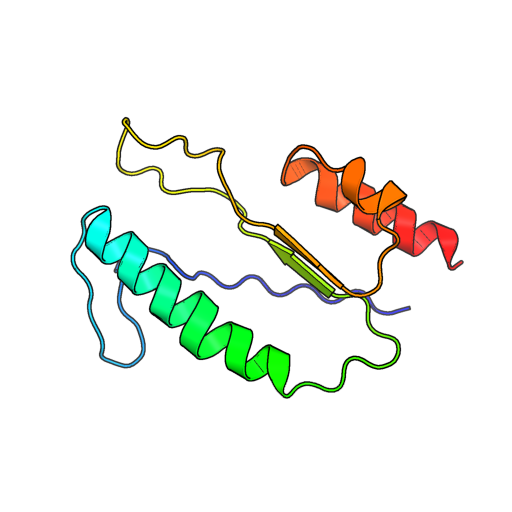O 1
ATOM 793 N N . GLN A 1 93 ? 7.004 -1.664 9.665 1.00 91.00 93 GLN A N 1
ATOM 794 C CA . GLN A 1 93 ? 7.274 -2.542 10.806 1.00 91.00 93 GLN A CA 1
ATOM 795 C C . GLN A 1 93 ? 6.400 -2.221 12.032 1.00 91.00 93 GLN A C 1
ATOM 797 O O . GLN A 1 93 ? 6.196 -3.094 12.873 1.00 91.00 93 GLN A O 1
ATOM 802 N N . ASP A 1 94 ? 5.851 -1.006 12.130 1.00 94.69 94 ASP A N 1
ATOM 803 C CA . ASP A 1 94 ? 4.983 -0.609 13.245 1.00 94.69 94 ASP A CA 1
ATOM 804 C C . ASP A 1 94 ? 3.560 -1.181 13.096 1.00 94.69 94 ASP A C 1
ATOM 806 O O . ASP A 1 94 ? 2.831 -1.299 14.084 1.00 94.69 94 ASP A O 1
ATOM 810 N N . ILE A 1 95 ? 3.161 -1.585 11.880 1.00 95.06 95 ILE A N 1
ATOM 811 C CA . ILE A 1 95 ? 1.806 -2.077 11.579 1.00 95.06 95 ILE A CA 1
ATOM 812 C C . ILE A 1 95 ? 1.482 -3.347 12.376 1.00 95.06 95 ILE A C 1
ATOM 814 O O . ILE A 1 95 ? 0.361 -3.500 12.856 1.00 95.06 95 ILE A O 1
ATOM 818 N N . GLY A 1 96 ? 2.456 -4.238 12.588 1.00 93.06 96 GLY A N 1
ATOM 819 C CA . GLY A 1 96 ? 2.243 -5.451 13.385 1.00 93.06 96 GLY A CA 1
ATOM 820 C C . GLY A 1 96 ? 1.854 -5.140 14.836 1.00 93.06 96 GLY A C 1
ATOM 821 O O . GLY A 1 96 ? 0.901 -5.712 15.370 1.00 93.06 96 GLY A O 1
ATOM 822 N N . LEU A 1 97 ? 2.545 -4.181 15.462 1.00 93.44 97 LEU A N 1
ATOM 823 C CA . LEU A 1 97 ? 2.212 -3.725 16.814 1.00 93.44 97 LEU A CA 1
ATOM 824 C C . LEU A 1 97 ? 0.869 -2.984 16.838 1.00 93.44 97 LEU A C 1
ATOM 826 O O . LEU A 1 97 ? 0.075 -3.175 17.759 1.00 93.44 97 LEU A O 1
ATOM 830 N N . PHE A 1 98 ? 0.594 -2.177 15.815 1.00 95.19 98 PHE A N 1
ATOM 831 C CA . PHE A 1 98 ? -0.685 -1.496 15.654 1.00 95.19 98 PHE A CA 1
ATOM 832 C C . PHE A 1 98 ? -1.860 -2.485 15.604 1.00 95.19 98 PHE A C 1
ATOM 834 O O . PHE A 1 98 ? -2.796 -2.348 16.390 1.00 95.19 98 PHE A O 1
ATOM 841 N N . ILE A 1 99 ? -1.781 -3.524 14.765 1.00 93.62 99 ILE A N 1
ATOM 842 C CA . ILE A 1 99 ? -2.801 -4.581 14.660 1.00 93.62 99 ILE A CA 1
ATOM 843 C C . ILE A 1 99 ? -3.009 -5.270 16.010 1.00 93.62 99 ILE A C 1
ATOM 845 O O . ILE A 1 99 ? -4.146 -5.414 16.460 1.00 93.62 99 ILE A O 1
ATOM 849 N N . LYS A 1 100 ? -1.919 -5.649 16.693 1.00 92.19 100 LYS A N 1
ATOM 850 C CA . LYS A 1 100 ? -1.994 -6.272 18.022 1.00 92.19 100 LYS A CA 1
ATOM 851 C C . LYS A 1 100 ? -2.777 -5.400 19.007 1.00 92.19 100 LYS A C 1
ATOM 853 O O . LYS A 1 100 ? -3.658 -5.901 19.701 1.00 92.19 100 LYS A O 1
ATOM 858 N N . ASN A 1 101 ? -2.493 -4.100 19.042 1.00 91.62 101 ASN A N 1
ATOM 859 C CA . ASN A 1 101 ? -3.186 -3.164 19.927 1.00 91.62 101 ASN A CA 1
ATOM 860 C C . ASN A 1 101 ? -4.676 -3.020 19.575 1.00 91.62 101 ASN A C 1
ATOM 862 O O . ASN A 1 101 ? -5.498 -2.886 20.475 1.00 91.62 101 ASN A O 1
ATOM 866 N N . GLN A 1 102 ? -5.037 -3.074 18.291 1.00 91.44 102 GLN A N 1
ATOM 867 C CA . GLN A 1 102 ? -6.435 -3.013 17.848 1.00 91.44 102 GLN A CA 1
ATOM 868 C C . GLN A 1 102 ? -7.235 -4.248 18.269 1.00 91.44 102 GLN A C 1
ATOM 870 O O . GLN A 1 102 ? -8.381 -4.112 18.686 1.00 91.44 102 GLN A O 1
ATOM 875 N N . ILE A 1 103 ? -6.637 -5.439 18.201 1.00 88.75 103 ILE A N 1
ATOM 876 C CA . ILE A 1 103 ? -7.288 -6.681 18.642 1.00 88.75 103 ILE A CA 1
ATOM 877 C C . ILE A 1 103 ? -7.503 -6.660 20.161 1.00 88.75 103 ILE A C 1
ATOM 879 O O . ILE A 1 103 ? -8.589 -6.970 20.634 1.00 88.75 103 ILE A O 1
ATOM 883 N N . LEU A 1 104 ? -6.496 -6.235 20.933 1.00 87.62 104 LEU A N 1
ATOM 884 C CA . LEU A 1 104 ? -6.584 -6.201 22.397 1.00 87.62 104 LEU A CA 1
ATOM 885 C C . LEU A 1 104 ? -7.610 -5.196 22.939 1.00 87.62 104 LEU A C 1
ATOM 887 O O . LEU A 1 104 ? -8.138 -5.421 24.015 1.00 87.62 104 LEU A O 1
ATOM 891 N N . LYS A 1 105 ? -7.897 -4.102 22.224 1.00 82.00 105 LYS A N 1
ATOM 892 C CA . LYS A 1 105 ? -8.908 -3.112 22.640 1.00 82.00 105 LYS A CA 1
ATOM 893 C C . LYS A 1 105 ? -10.352 -3.604 22.529 1.00 82.00 105 LYS A C 1
ATOM 895 O O . LYS A 1 105 ? -11.230 -3.000 23.133 1.00 82.00 105 LYS A O 1
ATOM 900 N N . ASN A 1 106 ? -10.598 -4.613 21.698 1.00 65.88 106 ASN A N 1
ATOM 901 C CA . ASN A 1 106 ? -11.941 -5.112 21.402 1.00 65.88 106 ASN A CA 1
ATOM 902 C C . ASN A 1 106 ? -12.281 -6.407 22.163 1.00 65.88 106 ASN A C 1
ATOM 904 O O . ASN A 1 106 ? -13.354 -6.962 21.933 1.00 65.88 106 ASN A O 1
ATOM 908 N N . ASN A 1 107 ? -11.375 -6.879 23.027 1.00 57.97 107 ASN A N 1
ATOM 909 C CA . ASN A 1 107 ? -11.575 -7.994 23.957 1.00 57.97 107 ASN A CA 1
ATOM 910 C C . ASN A 1 107 ? -11.690 -7.459 25.385 1.00 57.97 107 ASN A C 1
ATOM 912 O O . ASN A 1 107 ? -12.446 -8.071 26.166 1.00 57.97 107 ASN A O 1
#

pLDDT: mean 89.38, std 5.81, range [57.97, 95.19]

Sequence (107 aa):
QDFIYYHFFMPHHPYEFMGNSFSFDLNGYFKYYQYVSLDILLDKIKCFPKENLKIIITGDHGYRQNPKVNPYNTFSAFYGFENNEVDKIKKVQDIGLFIKNQILKNN

Secondary structure (DSSP, 8-state):
----------S-SS-EETTEE--SSHHHHHHHHIIIIIIIIIHHHHHS--TT--EEEE-S----S-TTS-TT---EEEESS-HHHHTT--STTHHHHHHHHHHHHT-